Protein AF-A0A8S4NR66-F1 (afdb_monomer_lite)

Radius of gyration: 22.31 Å; chains: 1; bounding box: 48×33×59 Å

Structure (mmCIF, N/CA/C/O backbone):
data_AF-A0A8S4NR66-F1
#
_entry.id   AF-A0A8S4NR66-F1
#
loop_
_atom_site.group_PDB
_atom_site.id
_atom_site.type_symbol
_atom_site.label_atom_id
_atom_site.label_alt_id
_atom_site.label_comp_id
_atom_site.label_asym_id
_atom_site.label_entity_id
_atom_site.label_seq_id
_atom_site.pdbx_PDB_ins_code
_atom_site.Cartn_x
_atom_site.Cartn_y
_atom_site.Cartn_z
_atom_site.occupancy
_atom_site.B_iso_or_equiv
_atom_site.auth_seq_id
_atom_site.auth_comp_id
_atom_site.auth_asym_id
_atom_site.auth_atom_id
_atom_site.pdbx_PDB_model_num
ATOM 1 N N . CYS A 1 1 ? -21.891 17.686 13.494 1.00 66.31 1 CYS A N 1
ATOM 2 C CA . CYS A 1 1 ? -20.434 17.518 13.680 1.00 66.31 1 CYS A CA 1
ATOM 3 C C . CYS A 1 1 ? -19.829 16.937 12.403 1.00 66.31 1 CYS A C 1
ATOM 5 O O . CYS A 1 1 ? -20.600 16.527 11.544 1.00 66.31 1 CYS A O 1
ATOM 7 N N . ARG A 1 2 ? -18.500 16.977 12.214 1.00 71.25 2 ARG A N 1
ATOM 8 C CA . ARG A 1 2 ? -17.842 16.327 11.057 1.00 71.25 2 ARG A CA 1
ATOM 9 C C . ARG A 1 2 ? -17.843 14.800 11.231 1.00 71.25 2 ARG A C 1
ATOM 11 O O . ARG A 1 2 ? -18.084 14.329 12.339 1.00 71.25 2 ARG A O 1
ATOM 18 N N . HIS A 1 3 ? -17.561 14.051 10.159 1.00 61.59 3 HIS A N 1
ATOM 19 C CA . HIS A 1 3 ? -17.414 12.587 10.213 1.00 61.59 3 HIS A CA 1
ATOM 20 C C . HIS A 1 3 ? -16.439 12.178 11.330 1.00 61.59 3 HIS A C 1
ATOM 22 O O . HIS A 1 3 ? -15.387 12.802 11.483 1.00 61.59 3 HIS A O 1
ATOM 28 N N . GLY A 1 4 ? -16.814 11.179 12.131 1.00 63.53 4 GLY A N 1
ATOM 29 C CA . GLY A 1 4 ? -16.065 10.739 13.317 1.00 63.53 4 GLY A CA 1
ATOM 30 C C . GLY A 1 4 ? -16.348 11.510 14.617 1.00 63.53 4 GLY A C 1
ATOM 31 O O . GLY A 1 4 ? -15.737 11.204 15.638 1.00 63.53 4 GLY A O 1
ATOM 32 N N . TYR A 1 5 ? -17.275 12.477 14.610 1.00 72.00 5 TYR A N 1
ATOM 33 C CA . TYR A 1 5 ? -17.667 13.250 15.793 1.00 72.00 5 TYR A CA 1
ATOM 34 C C . TYR A 1 5 ? -19.189 13.239 16.002 1.00 72.00 5 TYR A C 1
ATOM 36 O O . TYR A 1 5 ? -19.947 13.425 15.047 1.00 72.00 5 TYR A O 1
ATOM 44 N N . LYS A 1 6 ? -19.645 13.131 17.257 1.00 78.12 6 LYS A N 1
ATOM 45 C CA . LYS A 1 6 ? -21.068 13.213 17.650 1.00 78.12 6 LYS A CA 1
ATOM 46 C C . LYS A 1 6 ? -21.303 14.424 18.549 1.00 78.12 6 LYS A C 1
ATOM 48 O O . LYS A 1 6 ? -20.402 14.894 19.240 1.00 78.12 6 LYS A O 1
ATOM 53 N N . MET A 1 7 ? -22.516 14.967 18.503 1.00 79.69 7 MET A N 1
ATOM 54 C CA . MET A 1 7 ? -22.889 16.112 19.328 1.00 79.69 7 MET A CA 1
ATOM 55 C C . MET A 1 7 ? -23.289 15.628 20.725 1.00 79.69 7 MET A C 1
ATOM 57 O O . MET A 1 7 ? -24.232 14.851 20.850 1.00 79.69 7 MET A O 1
ATOM 61 N N . ASN A 1 8 ? -22.590 16.089 21.760 1.00 78.38 8 ASN A N 1
ATOM 62 C CA . ASN A 1 8 ? -22.886 15.795 23.161 1.00 78.38 8 ASN A CA 1
ATOM 63 C C . ASN A 1 8 ? -22.771 17.090 23.976 1.00 78.38 8 ASN A C 1
ATOM 65 O O . ASN A 1 8 ? -21.767 17.794 23.886 1.00 78.38 8 ASN A O 1
ATOM 69 N N . GLY A 1 9 ? -23.832 17.466 24.693 1.00 79.38 9 GLY A N 1
ATOM 70 C CA . GLY A 1 9 ? -23.846 18.691 25.506 1.00 79.38 9 GLY A CA 1
ATOM 71 C C . GLY A 1 9 ? -23.573 19.991 24.731 1.00 79.38 9 GLY A C 1
ATOM 72 O O . GLY A 1 9 ? -23.080 20.954 25.307 1.00 79.38 9 GLY A O 1
ATOM 73 N N . GLY A 1 10 ? -23.850 20.029 23.423 1.00 84.94 10 GLY A N 1
ATOM 74 C CA . GLY A 1 10 ? -23.577 21.192 22.567 1.00 84.94 10 GLY A CA 1
ATOM 75 C C . GLY A 1 10 ? -22.162 21.249 21.976 1.00 84.94 10 GLY A C 1
ATOM 76 O O . GLY A 1 10 ? -21.873 22.159 21.201 1.00 84.94 10 GLY A O 1
ATOM 77 N N . GLN A 1 11 ? -21.299 20.276 22.275 1.00 85.56 11 GLN A N 1
ATOM 78 C CA . GLN A 1 11 ? -19.956 20.155 21.705 1.00 85.56 11 GLN A CA 1
ATOM 79 C C . GLN A 1 11 ? -19.855 18.939 20.780 1.00 85.56 11 GLN A C 1
ATOM 81 O O . GLN A 1 11 ? -20.566 17.950 20.942 1.00 85.56 11 GLN A O 1
ATOM 86 N N . CYS A 1 12 ? -18.975 19.022 19.783 1.00 80.38 12 CYS A N 1
ATOM 87 C CA . CYS A 1 12 ? -18.634 17.885 18.936 1.00 80.38 12 CYS A CA 1
ATOM 88 C C . CYS A 1 12 ? -17.489 17.110 19.578 1.00 80.38 12 CYS A C 1
ATOM 90 O O . CYS A 1 12 ? -16.361 17.595 19.585 1.00 80.38 12 CYS A O 1
ATOM 92 N N . ILE A 1 13 ? -17.785 15.921 20.092 1.00 79.75 13 ILE A N 1
ATOM 93 C CA . ILE A 1 13 ? -16.795 15.025 20.694 1.00 79.75 13 ILE A CA 1
ATOM 94 C C . ILE A 1 13 ? -16.481 13.873 19.749 1.0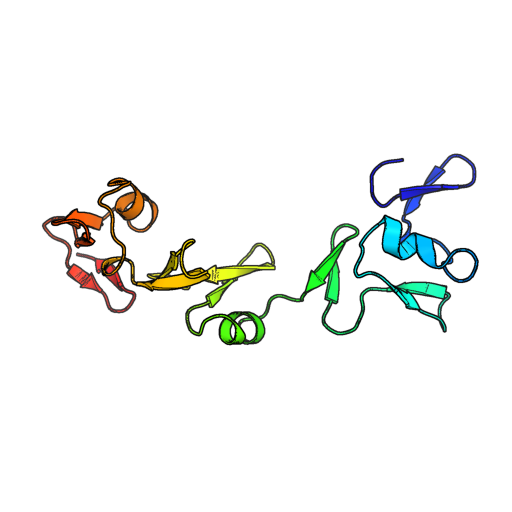0 79.75 13 ILE A C 1
ATOM 96 O O . ILE A 1 13 ? -17.326 13.488 18.936 1.00 79.75 13 ILE A O 1
ATOM 100 N N . SER A 1 14 ? -15.247 13.376 19.814 1.00 75.38 14 SER A N 1
ATOM 101 C CA . SER A 1 14 ? -14.827 12.222 19.023 1.00 75.38 14 SER A CA 1
ATOM 102 C C . SER A 1 14 ? -15.670 11.015 19.410 1.00 75.38 14 SER A C 1
ATOM 104 O O . SER A 1 14 ? -15.928 10.797 20.592 1.00 75.38 14 SER A O 1
ATOM 106 N N . VAL A 1 15 ? -16.080 10.210 18.431 1.00 75.94 15 VAL A N 1
ATOM 107 C CA . VAL A 1 15 ? -16.777 8.950 18.728 1.00 75.94 15 VAL A CA 1
ATOM 108 C C . VAL A 1 15 ? -15.847 7.932 19.413 1.00 75.94 15 VAL A C 1
ATOM 110 O O . VAL A 1 15 ? -16.334 7.046 20.100 1.00 75.94 15 VAL A O 1
ATOM 113 N N . TRP A 1 16 ? -14.524 8.114 19.341 1.00 73.94 16 TRP A N 1
ATOM 114 C CA . TRP A 1 16 ? -13.564 7.346 20.149 1.00 73.94 16 TRP A CA 1
ATOM 115 C C . TRP A 1 16 ? -13.640 7.654 21.639 1.00 73.94 16 TRP A C 1
ATOM 117 O O . TRP A 1 16 ? -13.355 6.784 22.447 1.00 73.94 16 TRP A O 1
ATOM 127 N N . ASP A 1 17 ? -14.048 8.873 21.990 1.00 79.56 17 ASP A N 1
ATOM 128 C CA . ASP A 1 17 ? -14.177 9.320 23.379 1.00 79.56 17 ASP A CA 1
ATOM 129 C C . ASP A 1 17 ? -15.589 9.049 23.931 1.00 79.56 17 ASP A C 1
ATOM 131 O O . ASP A 1 17 ? -15.945 9.498 25.024 1.00 79.56 17 ASP A O 1
ATOM 135 N N . LEU A 1 18 ? -16.431 8.363 23.151 1.00 81.25 18 LEU A N 1
ATOM 136 C CA . LEU A 1 18 ? -17.780 7.986 23.540 1.00 81.25 18 LEU A CA 1
ATOM 137 C C . LEU A 1 18 ? -17.803 6.575 24.098 1.00 81.25 18 LEU A C 1
ATOM 139 O O . LEU A 1 18 ? -17.201 5.655 23.554 1.00 81.25 18 LEU A O 1
ATOM 143 N N . ASN A 1 19 ? -18.598 6.410 25.152 1.00 82.94 19 ASN A N 1
ATOM 144 C CA . ASN A 1 19 ? -18.870 5.098 25.697 1.00 82.94 19 ASN A CA 1
ATOM 145 C C . ASN A 1 19 ? -19.784 4.319 24.734 1.00 82.94 19 ASN A C 1
ATOM 147 O O . ASN A 1 19 ? -20.956 4.663 24.559 1.00 82.94 19 ASN A O 1
ATOM 151 N N . CYS A 1 20 ? -19.244 3.277 24.111 1.00 86.81 20 CYS A N 1
ATOM 152 C CA . CYS A 1 20 ? -19.957 2.438 23.156 1.00 86.81 20 CYS A CA 1
ATOM 153 C C . CYS A 1 20 ? -20.785 1.326 23.824 1.00 86.81 20 CYS A C 1
ATOM 155 O O . CYS A 1 20 ? -21.591 0.698 23.142 1.00 86.81 20 CYS A O 1
ATOM 157 N N . LEU A 1 21 ? -20.687 1.108 25.145 1.00 86.44 21 LEU A N 1
ATOM 158 C CA . LEU A 1 21 ? -21.488 0.088 25.852 1.00 86.44 21 LEU A CA 1
ATOM 159 C C . LEU A 1 21 ? -22.987 0.396 25.808 1.00 86.44 21 LEU A C 1
ATOM 161 O O . LEU A 1 21 ? -23.814 -0.513 25.834 1.00 86.44 21 LEU A O 1
ATOM 165 N N . THR A 1 22 ? -23.351 1.677 25.742 1.00 83.88 22 THR A N 1
ATOM 166 C CA . THR A 1 22 ? -24.751 2.108 25.626 1.00 83.88 22 THR A CA 1
ATOM 167 C C . THR A 1 22 ? -25.256 2.122 24.185 1.00 83.88 22 THR A C 1
ATOM 169 O O . THR A 1 22 ? -26.464 2.110 23.965 1.00 83.88 22 THR A O 1
ATOM 172 N N . GLU A 1 23 ? -24.351 2.160 23.204 1.00 83.31 23 GLU A N 1
ATOM 173 C CA . GLU A 1 23 ? -24.679 2.260 21.778 1.00 83.31 23 GLU A CA 1
ATOM 174 C C . GLU A 1 23 ? -23.578 1.592 20.925 1.00 83.31 23 GLU A C 1
ATOM 176 O O . GLU A 1 23 ? -22.759 2.282 20.322 1.00 83.31 23 GLU A O 1
ATOM 181 N N . PRO A 1 24 ? -23.529 0.247 20.842 1.00 77.88 24 PRO A N 1
ATOM 182 C CA . PRO A 1 24 ? -22.401 -0.461 20.217 1.00 77.88 24 PRO A CA 1
ATOM 183 C C . PRO A 1 24 ? -22.227 -0.168 18.722 1.00 77.88 24 PRO A C 1
ATOM 185 O O . PRO A 1 24 ? -21.126 -0.256 18.180 1.00 77.88 24 PRO A O 1
ATOM 188 N N . SER A 1 25 ? -23.313 0.207 18.041 1.00 81.81 25 SER A N 1
ATOM 189 C CA . SER A 1 25 ? -23.304 0.589 16.627 1.00 81.81 25 SER A CA 1
ATOM 190 C C . SER A 1 25 ? -22.525 1.875 16.354 1.00 81.81 25 SER A C 1
ATOM 192 O O . SER A 1 25 ? -22.126 2.097 15.214 1.00 81.81 25 SER A O 1
ATOM 194 N N . ILE A 1 26 ? -22.260 2.698 17.375 1.00 83.81 26 ILE A N 1
ATOM 195 C CA . ILE A 1 26 ? -21.609 3.998 17.207 1.00 83.81 26 ILE A CA 1
ATOM 196 C C . ILE A 1 26 ? -20.191 3.875 16.631 1.00 83.81 26 ILE A C 1
ATOM 198 O O . ILE A 1 26 ? -19.789 4.694 15.809 1.00 83.81 26 ILE A O 1
ATOM 202 N N . CYS A 1 27 ? -19.460 2.811 16.979 1.00 84.75 27 CYS A N 1
ATOM 203 C CA . CYS A 1 27 ? -18.128 2.558 16.428 1.00 84.75 27 CYS A CA 1
ATOM 204 C C . CYS A 1 27 ? -18.206 2.265 14.922 1.00 84.75 27 CYS A C 1
ATOM 206 O O . CYS A 1 27 ? -17.410 2.785 14.140 1.00 84.75 27 CYS A O 1
ATOM 208 N N . LYS A 1 28 ? -19.233 1.511 14.504 1.00 82.69 28 LYS A N 1
ATOM 209 C CA . LYS A 1 28 ? -19.472 1.130 13.105 1.00 82.69 28 LYS A CA 1
ATOM 210 C C . LYS A 1 28 ? -19.956 2.291 12.230 1.00 82.69 28 LYS A C 1
ATOM 212 O O . LYS A 1 28 ? -19.748 2.251 11.021 1.00 82.69 28 LYS A O 1
ATOM 217 N N . GLU A 1 29 ? -20.575 3.321 12.813 1.00 78.62 29 GLU A N 1
ATOM 218 C CA . GLU A 1 29 ? -20.937 4.555 12.094 1.00 78.62 29 GLU A CA 1
ATOM 219 C C . GLU A 1 29 ? -19.709 5.367 11.669 1.00 78.62 29 GLU A C 1
ATOM 221 O O . GLU A 1 29 ? -19.741 6.071 10.657 1.00 78.62 29 GLU A O 1
ATOM 226 N N . MET A 1 30 ? -18.623 5.278 12.437 1.00 75.25 30 MET A N 1
ATOM 227 C CA . MET A 1 30 ? -17.369 5.936 12.099 1.00 75.25 30 MET A CA 1
ATOM 228 C C . MET A 1 30 ? -16.574 5.121 11.081 1.00 75.25 30 MET A C 1
ATOM 230 O O . MET A 1 30 ? -16.215 5.646 10.024 1.00 75.25 30 MET A O 1
ATOM 234 N N . ASP A 1 31 ? -16.292 3.866 11.429 1.00 76.62 31 ASP A N 1
ATOM 235 C CA . ASP A 1 31 ? -15.548 2.921 10.611 1.00 76.62 31 ASP A CA 1
ATOM 236 C C . ASP A 1 31 ? -16.184 1.539 10.758 1.00 76.62 31 ASP A C 1
ATOM 238 O O . ASP A 1 31 ? -16.316 1.006 11.858 1.00 76.62 31 ASP A O 1
ATOM 242 N N . VAL A 1 32 ? -16.543 0.925 9.632 1.00 81.31 32 VAL A N 1
ATOM 243 C CA . VAL A 1 32 ? -17.185 -0.398 9.588 1.00 81.31 32 VAL A CA 1
ATOM 244 C C . VAL A 1 32 ? -16.347 -1.504 10.247 1.00 81.31 32 VAL A C 1
ATOM 246 O O . VAL A 1 32 ? -16.869 -2.569 10.583 1.00 81.31 32 VAL A O 1
ATOM 249 N N . ARG A 1 33 ? -15.051 -1.266 10.454 1.00 83.69 33 ARG A N 1
ATOM 250 C CA . ARG A 1 33 ? -14.101 -2.179 11.091 1.00 83.69 33 ARG A CA 1
ATOM 251 C C . ARG A 1 33 ? -13.947 -1.921 12.582 1.00 83.69 33 ARG A C 1
ATOM 253 O O . ARG A 1 33 ? -13.625 -2.867 13.278 1.00 83.69 33 ARG A O 1
ATOM 260 N N . ALA A 1 34 ? -14.223 -0.717 13.085 1.00 86.69 34 ALA A N 1
ATOM 261 C CA . ALA A 1 34 ? -14.110 -0.420 14.513 1.00 86.69 34 ALA A CA 1
ATOM 262 C C . ALA A 1 34 ? -15.092 -1.264 15.341 1.00 86.69 34 ALA A C 1
ATOM 264 O O . ALA A 1 34 ? -16.194 -1.586 14.887 1.00 86.69 34 ALA A O 1
ATOM 265 N N . GLU A 1 35 ? -14.700 -1.632 16.553 1.00 90.19 35 GLU A N 1
ATOM 266 C CA . GLU A 1 35 ? -15.469 -2.483 17.463 1.00 90.19 35 GLU A CA 1
ATOM 267 C C . GLU A 1 35 ? -15.572 -1.829 18.836 1.00 90.19 35 GLU A C 1
ATOM 269 O O . GLU A 1 35 ? -14.782 -0.953 19.173 1.00 90.19 35 GLU A O 1
ATOM 274 N N . CYS A 1 36 ? -16.582 -2.211 19.612 1.00 90.38 36 CYS A N 1
ATOM 275 C CA . CYS A 1 36 ? -16.707 -1.745 20.985 1.00 90.38 36 CYS A CA 1
ATOM 276 C C . CYS A 1 36 ? -15.935 -2.695 21.899 1.00 90.38 36 CYS A C 1
ATOM 278 O O . CYS A 1 36 ? -16.275 -3.876 21.974 1.00 90.38 36 CYS A O 1
ATOM 280 N N . ASP A 1 37 ? -14.921 -2.185 22.589 1.00 87.56 37 ASP A N 1
ATOM 281 C CA . ASP A 1 37 ? -14.202 -2.939 23.607 1.00 87.56 37 ASP A CA 1
ATOM 282 C C . ASP A 1 37 ? -15.101 -3.101 24.839 1.00 87.56 37 ASP A C 1
ATOM 284 O O . ASP A 1 37 ? -15.551 -2.122 25.440 1.00 87.56 37 ASP A O 1
ATOM 288 N N . ALA A 1 38 ? -15.418 -4.348 25.186 1.00 85.44 38 ALA A N 1
ATOM 289 C CA . ALA A 1 38 ? -16.385 -4.655 26.237 1.00 85.44 38 ALA A CA 1
ATOM 290 C C . ALA A 1 38 ? -15.867 -4.345 27.653 1.00 85.44 38 ALA A C 1
ATOM 292 O O . ALA A 1 38 ? -16.678 -4.161 28.563 1.00 85.44 38 ALA A O 1
ATOM 293 N N . ASP A 1 39 ? -14.547 -4.269 27.835 1.00 85.69 39 ASP A N 1
ATOM 294 C CA . ASP A 1 39 ? -13.909 -4.075 29.137 1.00 85.69 39 ASP A CA 1
ATOM 295 C C . ASP A 1 39 ? -13.749 -2.585 29.472 1.00 85.69 39 ASP A C 1
ATOM 297 O O . ASP A 1 39 ? -13.949 -2.157 30.611 1.00 85.69 39 ASP A O 1
ATOM 301 N N . THR A 1 40 ? -13.414 -1.775 28.469 1.00 86.38 40 THR A N 1
ATOM 302 C CA . THR A 1 40 ? -13.188 -0.327 28.592 1.00 86.38 40 THR A CA 1
ATOM 303 C C . THR A 1 40 ? -14.406 0.497 28.189 1.00 86.38 40 THR A C 1
ATOM 305 O O . THR A 1 40 ? -14.551 1.643 28.618 1.00 86.38 40 THR A O 1
ATOM 308 N N . GLY A 1 41 ? -15.292 -0.074 27.372 1.00 84.88 41 GLY A N 1
ATOM 309 C CA . GLY A 1 41 ? -16.432 0.618 26.791 1.00 84.88 41 GLY A CA 1
ATOM 310 C C . GLY A 1 41 ? -16.066 1.662 25.746 1.00 84.88 41 GLY A C 1
ATOM 311 O O . GLY A 1 41 ? -16.876 2.546 25.478 1.00 84.88 41 GLY A O 1
ATOM 312 N N . MET A 1 42 ? -14.865 1.586 25.177 1.00 85.56 42 MET A N 1
ATOM 313 C CA . MET A 1 42 ? -14.363 2.513 24.164 1.00 85.56 42 MET A CA 1
ATOM 314 C C . MET A 1 42 ? -14.402 1.856 22.786 1.00 85.56 42 MET A C 1
ATOM 316 O O . MET A 1 42 ? -14.247 0.640 22.660 1.00 85.56 42 MET A O 1
ATOM 320 N N . CYS A 1 43 ? -14.582 2.652 21.731 1.00 86.19 43 CYS A N 1
ATOM 321 C CA . CYS A 1 43 ? -14.343 2.135 20.388 1.00 86.19 43 CYS A CA 1
ATOM 322 C C . CYS A 1 43 ? -12.854 1.797 20.243 1.00 86.19 43 CYS A C 1
ATOM 324 O O . CYS A 1 43 ? -11.996 2.585 20.633 1.00 86.19 43 CYS A O 1
ATOM 326 N N . VAL A 1 44 ? -12.552 0.635 19.678 1.00 86.50 44 VAL A N 1
ATOM 327 C CA . VAL A 1 44 ? -11.200 0.148 19.388 1.00 86.50 44 VAL A CA 1
ATOM 328 C C . VAL A 1 44 ? -11.127 -0.324 17.943 1.00 86.50 44 VAL A C 1
ATOM 330 O O . VAL A 1 44 ? -12.137 -0.648 17.311 1.00 86.50 44 VAL A O 1
ATOM 333 N N . CYS A 1 45 ? -9.919 -0.349 17.399 1.00 84.88 45 CYS A N 1
ATOM 334 C CA . CYS A 1 45 ? -9.666 -1.085 16.174 1.00 84.88 45 CYS A CA 1
ATOM 335 C C . CYS A 1 45 ? -9.385 -2.554 16.526 1.00 84.88 45 CYS A C 1
ATOM 337 O O . CYS A 1 45 ? -8.659 -2.792 17.491 1.00 84.88 45 CYS A O 1
ATOM 339 N N . PRO A 1 46 ? -9.956 -3.527 15.791 1.00 80.56 46 PRO A N 1
ATOM 340 C CA . PRO A 1 46 ? -9.697 -4.942 16.036 1.00 80.56 46 PRO A CA 1
ATOM 341 C C . PRO A 1 46 ? -8.228 -5.284 15.772 1.00 80.56 46 PRO A C 1
ATOM 343 O O . PRO A 1 46 ? -7.535 -4.560 15.051 1.00 80.56 46 PRO A O 1
ATOM 346 N N . ASP A 1 47 ? -7.769 -6.410 16.320 1.00 63.81 47 ASP A N 1
ATOM 347 C CA . ASP A 1 47 ? -6.402 -6.897 16.128 1.00 63.81 47 ASP A CA 1
ATOM 348 C C . ASP A 1 47 ? -6.024 -6.865 14.640 1.00 63.81 47 ASP A C 1
ATOM 350 O O . ASP A 1 47 ? -6.808 -7.294 13.791 1.00 63.81 47 ASP A O 1
ATOM 354 N N . THR A 1 48 ? -4.827 -6.347 14.333 1.00 65.50 48 THR A N 1
ATOM 355 C CA . THR A 1 48 ? -4.288 -5.968 12.998 1.00 65.50 48 THR A CA 1
ATOM 356 C C . THR A 1 48 ? -4.613 -4.560 12.488 1.00 65.50 48 THR A C 1
ATOM 358 O O . THR A 1 48 ? -4.009 -4.133 11.501 1.00 65.50 48 THR A O 1
ATOM 361 N N . TYR A 1 49 ? -5.477 -3.802 13.167 1.00 73.81 49 TYR A N 1
ATOM 362 C CA . TYR A 1 49 ? -5.803 -2.421 12.813 1.00 73.81 49 TYR A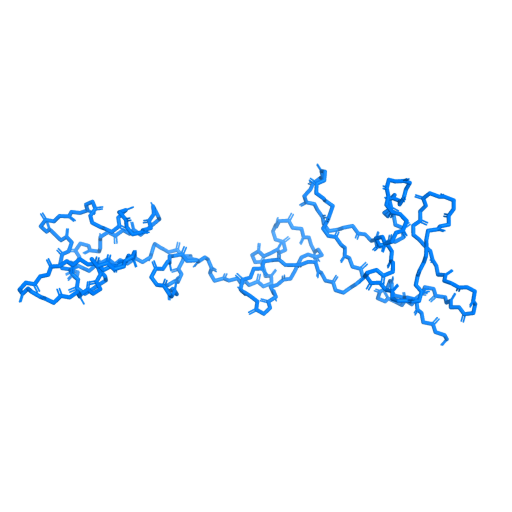 CA 1
ATOM 363 C C . TYR A 1 49 ? -5.325 -1.423 13.876 1.00 73.81 49 TYR A C 1
ATOM 365 O O . TYR A 1 49 ? -5.467 -1.632 15.075 1.00 73.81 49 TYR A O 1
ATOM 373 N N . ILE A 1 50 ? -4.813 -0.287 13.419 1.00 73.81 50 ILE A N 1
ATOM 374 C CA . ILE A 1 50 ? -4.436 0.879 14.215 1.00 73.81 50 ILE A CA 1
ATOM 375 C C . ILE A 1 50 ? -5.369 2.051 13.912 1.00 73.81 50 ILE A C 1
ATOM 377 O O . ILE A 1 50 ? -5.787 2.282 12.773 1.00 73.81 50 ILE A O 1
ATOM 381 N N . GLN A 1 51 ? -5.680 2.821 14.952 1.00 71.81 51 GLN A N 1
ATOM 382 C CA . GLN A 1 51 ? -6.486 4.029 14.845 1.00 71.81 51 GLN A CA 1
ATOM 383 C C . GLN A 1 51 ? -5.643 5.174 14.263 1.00 71.81 51 GLN A C 1
ATOM 385 O O . GLN A 1 51 ? -4.673 5.624 14.874 1.00 71.81 51 GLN A O 1
ATOM 390 N N . LYS A 1 52 ? -6.044 5.710 13.105 1.00 70.00 52 LYS A N 1
ATOM 391 C CA . LYS A 1 52 ? -5.441 6.919 12.518 1.00 70.00 52 LYS A CA 1
ATOM 392 C C . LYS A 1 52 ? -6.528 7.803 11.921 1.00 70.00 52 LYS A C 1
ATOM 394 O O . LYS A 1 52 ? -7.344 7.334 11.136 1.00 70.00 52 LYS A O 1
ATOM 399 N N . ASN A 1 53 ? -6.547 9.090 12.281 1.00 70.31 53 ASN A N 1
ATOM 400 C CA . ASN A 1 53 ? -7.521 10.072 11.778 1.00 70.31 53 ASN A CA 1
ATOM 401 C C . ASN A 1 53 ? -8.983 9.573 11.811 1.00 70.31 53 ASN A C 1
ATOM 403 O O . ASN A 1 53 ? -9.709 9.689 10.827 1.00 70.31 53 ASN A O 1
ATOM 407 N N . ASN A 1 54 ? -9.415 9.006 12.940 1.00 70.44 54 ASN A N 1
ATOM 408 C CA . ASN A 1 54 ? -10.758 8.443 13.120 1.00 70.44 54 ASN A CA 1
ATOM 409 C C . ASN A 1 54 ? -11.126 7.292 12.164 1.00 70.44 54 ASN A C 1
ATOM 411 O O . ASN A 1 54 ? -12.289 7.137 11.812 1.00 70.44 54 ASN A O 1
ATOM 415 N N . THR A 1 55 ? -10.144 6.508 11.725 1.00 74.00 55 THR A N 1
ATOM 416 C CA . THR A 1 55 ? -10.326 5.347 10.843 1.00 74.00 55 THR A CA 1
ATOM 417 C C . THR A 1 55 ? -9.471 4.195 11.369 1.00 74.00 55 THR A C 1
ATOM 419 O O . THR A 1 55 ? -8.373 4.429 11.884 1.00 74.00 55 THR A O 1
ATOM 422 N N . CYS A 1 56 ? -9.952 2.964 11.231 1.00 78.75 56 CYS A N 1
ATOM 423 C CA . CYS A 1 56 ? -9.170 1.761 11.474 1.00 78.75 56 CYS A CA 1
ATOM 424 C C . CYS A 1 56 ? -8.455 1.362 10.189 1.00 78.75 56 CYS A C 1
ATOM 426 O O . CYS A 1 56 ? -9.067 0.914 9.210 1.00 78.75 56 CYS A O 1
ATOM 428 N N . ILE A 1 57 ? -7.136 1.528 10.200 1.00 74.38 57 ILE A N 1
ATOM 429 C CA . ILE A 1 57 ? -6.258 1.148 9.094 1.00 74.38 57 ILE A CA 1
ATOM 430 C C . ILE A 1 57 ? -5.385 -0.016 9.538 1.00 74.38 57 ILE A C 1
ATOM 432 O O . ILE A 1 57 ? -4.988 -0.070 10.693 1.00 74.38 57 ILE A O 1
ATOM 436 N N . THR A 1 58 ? -5.074 -0.953 8.654 1.00 69.75 58 THR A N 1
ATOM 437 C CA . THR A 1 58 ? -4.055 -1.958 8.966 1.00 69.75 58 THR A CA 1
ATOM 438 C C . THR A 1 58 ? -2.703 -1.272 9.108 1.00 69.75 58 THR A C 1
ATOM 440 O O . THR A 1 58 ? -2.381 -0.370 8.325 1.00 69.75 58 THR A O 1
ATOM 443 N N . GLU A 1 59 ? -1.910 -1.668 10.103 1.00 67.94 59 GLU A N 1
ATOM 444 C CA . GLU A 1 59 ? -0.512 -1.250 10.154 1.00 67.94 59 GLU A CA 1
ATOM 445 C C . GLU A 1 59 ? 0.162 -1.827 8.915 1.00 67.94 59 GLU A C 1
ATOM 447 O O . GLU A 1 59 ? 0.218 -3.040 8.709 1.00 67.94 59 GLU A O 1
ATOM 452 N N . CYS A 1 60 ? 0.535 -0.940 8.004 1.00 73.81 60 CYS A N 1
ATOM 453 C CA . CYS A 1 60 ? 1.123 -1.356 6.758 1.00 73.81 60 CYS A CA 1
ATOM 454 C C . CYS A 1 60 ? 2.566 -1.743 7.082 1.00 73.81 60 CYS A C 1
ATOM 456 O O . CYS A 1 60 ? 3.352 -0.949 7.595 1.00 73.81 60 CYS A O 1
ATOM 458 N N . THR A 1 61 ? 2.895 -3.002 6.834 1.00 81.06 61 THR A N 1
ATOM 459 C CA . THR A 1 61 ? 4.232 -3.559 7.033 1.00 81.06 61 THR A CA 1
ATOM 460 C C . THR A 1 61 ? 4.703 -4.157 5.721 1.00 81.06 61 THR A C 1
ATOM 462 O O . THR A 1 61 ? 3.904 -4.566 4.880 1.00 81.06 61 THR A O 1
ATOM 465 N N . ASN A 1 62 ? 6.016 -4.248 5.526 1.00 81.56 62 ASN A N 1
ATOM 466 C CA . ASN A 1 62 ? 6.535 -4.917 4.334 1.00 81.56 62 ASN A CA 1
ATOM 467 C C . ASN A 1 62 ? 6.054 -6.371 4.251 1.00 81.56 62 ASN A C 1
ATOM 469 O O . ASN A 1 62 ? 5.749 -6.842 3.165 1.00 81.56 62 ASN A O 1
ATOM 473 N N . GLU A 1 63 ? 5.927 -7.053 5.389 1.00 77.88 63 GLU A N 1
ATOM 474 C CA . GLU A 1 63 ? 5.440 -8.432 5.466 1.00 77.88 63 GLU A CA 1
ATOM 475 C C . GLU A 1 63 ? 3.973 -8.542 5.034 1.00 77.88 63 GLU A C 1
ATOM 477 O O . GLU A 1 63 ? 3.643 -9.391 4.211 1.00 77.88 63 GLU A O 1
ATOM 482 N N . SER A 1 64 ? 3.100 -7.651 5.517 1.00 76.06 64 SER A N 1
ATOM 483 C CA . SER A 1 64 ? 1.683 -7.646 5.121 1.00 76.06 64 SER A CA 1
ATOM 484 C C . SER A 1 64 ? 1.492 -7.321 3.638 1.00 76.06 64 SER A C 1
ATOM 486 O O . SER A 1 64 ? 0.652 -7.936 2.984 1.00 76.06 64 SER A O 1
ATOM 488 N N . CYS A 1 65 ? 2.315 -6.434 3.076 1.00 78.81 65 CYS A N 1
ATOM 489 C CA . CYS A 1 65 ? 2.306 -6.150 1.642 1.00 78.81 65 CYS A CA 1
ATOM 490 C C . CYS A 1 65 ? 2.856 -7.315 0.804 1.00 78.81 65 CYS A C 1
ATOM 492 O O . CYS A 1 65 ? 2.314 -7.613 -0.257 1.00 78.81 65 CYS A O 1
ATOM 494 N N . GLN A 1 66 ? 3.873 -8.024 1.301 1.00 79.88 66 GLN A N 1
ATOM 495 C CA . GLN A 1 66 ? 4.493 -9.157 0.604 1.00 79.88 66 GLN A CA 1
ATOM 496 C C . GLN A 1 66 ? 3.614 -10.404 0.524 1.00 79.88 66 GLN A C 1
ATOM 498 O O . GLN A 1 66 ? 3.815 -11.232 -0.363 1.00 79.88 66 GLN A O 1
ATOM 503 N N . VAL A 1 67 ? 2.626 -10.531 1.413 1.00 71.44 67 VAL A N 1
ATOM 504 C CA . VAL A 1 67 ? 1.581 -11.562 1.308 1.00 71.44 67 VAL A CA 1
ATOM 505 C C . VAL A 1 67 ? 0.703 -11.343 0.071 1.00 71.44 67 VAL A C 1
ATOM 507 O O . VAL A 1 67 ? 0.239 -12.318 -0.517 1.00 71.44 67 VAL A O 1
ATOM 510 N N . LEU A 1 68 ? 0.474 -10.086 -0.326 1.00 72.19 68 LEU A N 1
ATOM 511 C CA . LEU A 1 68 ? -0.309 -9.743 -1.517 1.00 72.19 68 LEU A CA 1
ATOM 512 C C . LEU A 1 68 ? 0.529 -9.905 -2.787 1.00 72.19 68 LEU A C 1
ATOM 514 O O . LEU A 1 68 ? 0.092 -10.536 -3.745 1.00 72.19 68 LEU A O 1
ATOM 518 N N . ASP A 1 69 ? 1.743 -9.357 -2.769 1.00 81.69 69 ASP A N 1
ATOM 519 C CA . ASP A 1 69 ? 2.716 -9.469 -3.850 1.00 81.69 69 ASP A CA 1
ATOM 520 C C . ASP A 1 69 ? 4.128 -9.294 -3.285 1.00 81.69 69 ASP A C 1
ATOM 522 O O . ASP A 1 69 ? 4.403 -8.322 -2.585 1.00 81.69 69 ASP A O 1
ATOM 526 N N . ILE A 1 70 ? 5.050 -10.197 -3.623 1.00 83.75 70 ILE A N 1
ATOM 527 C CA . ILE A 1 70 ? 6.430 -10.194 -3.107 1.00 83.75 70 ILE A CA 1
ATOM 528 C C . ILE A 1 70 ? 7.207 -8.893 -3.406 1.00 83.75 70 ILE A C 1
ATOM 530 O O . ILE A 1 70 ? 8.143 -8.534 -2.683 1.00 83.75 70 ILE A O 1
ATOM 534 N N . ASN A 1 71 ? 6.807 -8.165 -4.447 1.00 86.44 71 ASN A N 1
ATOM 535 C CA . ASN A 1 71 ? 7.360 -6.886 -4.873 1.00 86.44 71 ASN A CA 1
ATOM 536 C C . ASN A 1 71 ? 6.563 -5.686 -4.343 1.00 86.44 71 ASN A C 1
ATOM 538 O O . ASN A 1 71 ? 6.866 -4.557 -4.719 1.00 86.44 71 ASN A O 1
ATOM 542 N N . SER A 1 72 ? 5.584 -5.890 -3.462 1.00 87.25 72 SER A N 1
ATOM 543 C CA . SER A 1 72 ? 4.956 -4.809 -2.702 1.00 87.25 72 SER A CA 1
ATOM 544 C C . SER A 1 72 ? 5.728 -4.506 -1.415 1.00 87.25 72 SER A C 1
ATOM 546 O O . SER A 1 72 ? 6.298 -5.382 -0.759 1.00 87.25 72 SER A O 1
ATOM 548 N N . VAL A 1 73 ? 5.740 -3.235 -1.040 1.00 89.44 73 VAL A N 1
ATOM 549 C CA . VAL A 1 73 ? 6.326 -2.684 0.185 1.00 89.44 73 VAL A CA 1
ATOM 550 C C . VAL A 1 73 ? 5.369 -1.688 0.803 1.00 89.44 73 VAL A C 1
ATOM 552 O O . VAL A 1 73 ? 4.489 -1.148 0.134 1.00 89.44 73 VAL A O 1
ATOM 555 N N . CYS A 1 74 ? 5.542 -1.434 2.092 1.00 84.12 74 CYS A N 1
ATOM 556 C CA . CYS A 1 74 ? 4.788 -0.383 2.735 1.00 84.12 74 CYS A CA 1
ATOM 557 C C . CYS A 1 74 ? 5.372 0.994 2.399 1.00 84.12 74 CYS A C 1
ATOM 559 O O . CYS A 1 74 ? 6.525 1.266 2.734 1.00 84.12 74 CYS A O 1
ATOM 561 N N . GLY A 1 75 ? 4.579 1.850 1.751 1.00 77.31 75 GLY A N 1
ATOM 562 C CA . GLY A 1 75 ? 4.958 3.225 1.424 1.00 77.31 75 GLY A CA 1
ATOM 563 C C . GLY A 1 75 ? 4.560 4.248 2.495 1.00 77.31 75 GLY A C 1
ATOM 564 O O . GLY A 1 75 ? 3.800 3.957 3.423 1.00 77.31 75 GLY A O 1
ATOM 565 N N . ASP A 1 76 ? 5.008 5.493 2.315 1.00 65.88 76 ASP A N 1
ATOM 566 C CA . ASP A 1 76 ? 4.849 6.604 3.274 1.00 65.88 76 ASP A CA 1
ATOM 567 C C . ASP A 1 76 ? 3.388 6.931 3.647 1.00 65.88 76 ASP A C 1
ATOM 569 O O . ASP A 1 76 ? 3.103 7.483 4.713 1.00 65.88 76 ASP A O 1
ATOM 573 N N . ALA A 1 77 ? 2.432 6.563 2.789 1.00 66.88 77 ALA A N 1
ATOM 574 C CA . ALA A 1 77 ? 1.001 6.734 3.034 1.00 66.88 77 ALA A CA 1
ATOM 575 C C . ALA A 1 77 ? 0.393 5.657 3.956 1.00 66.88 77 ALA A C 1
ATOM 577 O O . ALA A 1 77 ? -0.815 5.682 4.198 1.00 66.88 77 ALA A O 1
ATOM 578 N N . ASN A 1 78 ? 1.202 4.728 4.484 1.00 68.56 78 ASN A N 1
ATOM 579 C CA . ASN A 1 78 ? 0.739 3.531 5.193 1.00 68.56 78 ASN A CA 1
ATOM 580 C C . ASN A 1 78 ? -0.193 2.681 4.306 1.00 68.56 78 ASN A C 1
ATOM 582 O O . ASN A 1 78 ? -1.247 2.211 4.736 1.00 68.56 78 ASN A O 1
ATOM 586 N N . MET A 1 79 ? 0.200 2.537 3.039 1.00 72.88 79 MET A N 1
ATOM 587 C CA . MET A 1 79 ? -0.460 1.731 2.013 1.00 72.88 79 MET A CA 1
ATOM 588 C C . MET A 1 79 ? 0.593 0.899 1.280 1.00 72.88 79 MET A C 1
ATOM 590 O O . MET A 1 79 ? 1.729 1.350 1.121 1.00 72.88 79 MET A O 1
ATOM 594 N N . CYS A 1 80 ? 0.212 -0.292 0.818 1.00 77.38 80 CYS A N 1
ATOM 595 C CA . CYS A 1 80 ? 1.092 -1.107 -0.009 1.00 77.38 80 CYS A CA 1
ATOM 596 C C . CYS A 1 80 ? 1.290 -0.446 -1.374 1.00 77.38 80 CYS A C 1
ATOM 598 O O . CYS A 1 80 ? 0.326 -0.132 -2.074 1.00 77.38 80 CYS A O 1
ATOM 600 N N . SER A 1 81 ? 2.547 -0.239 -1.732 1.00 84.44 81 SER A N 1
ATOM 601 C CA . SER A 1 81 ? 3.000 0.259 -3.024 1.00 84.44 81 SER A CA 1
ATOM 602 C C . SER A 1 81 ? 4.015 -0.714 -3.603 1.00 84.44 81 SER A C 1
ATOM 604 O O . SER A 1 81 ? 4.655 -1.466 -2.874 1.00 84.44 81 SER A O 1
ATOM 606 N N . CYS A 1 82 ? 4.192 -0.702 -4.916 1.00 85.81 82 CYS A N 1
ATOM 607 C CA . CYS A 1 82 ? 5.240 -1.505 -5.526 1.00 85.81 82 CYS A CA 1
ATOM 608 C C . CYS A 1 82 ? 6.626 -0.971 -5.149 1.00 85.81 82 CYS A C 1
ATOM 610 O O . CYS A 1 82 ? 6.803 0.234 -4.966 1.00 85.81 82 CYS A O 1
ATOM 612 N N . ARG A 1 83 ? 7.593 -1.880 -5.002 1.00 85.81 83 ARG A N 1
ATOM 613 C CA . ARG A 1 83 ? 9.016 -1.547 -4.868 1.00 85.81 83 ARG A CA 1
ATOM 614 C C . ARG A 1 83 ? 9.471 -0.726 -6.067 1.00 85.81 83 ARG A C 1
ATOM 616 O O . ARG A 1 83 ? 8.913 -0.856 -7.156 1.00 85.81 83 ARG A O 1
ATOM 623 N N . ASP A 1 84 ? 10.536 0.041 -5.878 1.00 77.25 84 ASP A N 1
ATOM 624 C CA . ASP A 1 84 ? 11.194 0.748 -6.973 1.00 77.25 84 ASP A CA 1
ATOM 625 C C . ASP A 1 84 ? 11.491 -0.216 -8.137 1.00 77.25 84 ASP A C 1
ATOM 627 O O . ASP A 1 84 ? 11.927 -1.352 -7.932 1.00 77.25 84 ASP A O 1
ATOM 631 N N . GLY A 1 85 ? 11.175 0.219 -9.360 1.00 72.00 85 GLY A N 1
ATOM 632 C CA . GLY A 1 85 ? 11.277 -0.605 -10.571 1.00 72.00 85 GLY A CA 1
ATOM 633 C C . GLY A 1 85 ? 10.057 -1.481 -10.888 1.00 72.00 85 GLY A C 1
ATOM 634 O O . GLY A 1 85 ? 9.980 -2.042 -11.988 1.00 72.00 85 GLY A O 1
ATOM 635 N N . PHE A 1 86 ? 9.085 -1.568 -9.974 1.00 80.38 86 PHE A N 1
ATOM 636 C CA . PHE A 1 86 ? 7.819 -2.274 -10.162 1.00 80.38 86 PHE A CA 1
ATOM 637 C C . PHE A 1 86 ? 6.634 -1.307 -10.168 1.00 80.38 86 PHE A C 1
ATOM 639 O O . PHE A 1 86 ? 6.649 -0.259 -9.525 1.00 80.38 86 PHE A O 1
ATOM 646 N N . ILE A 1 87 ? 5.573 -1.673 -10.882 1.00 76.56 87 ILE A N 1
ATOM 647 C CA . ILE A 1 87 ? 4.365 -0.860 -11.020 1.00 76.56 87 ILE A CA 1
ATOM 648 C C . ILE A 1 87 ? 3.145 -1.723 -10.754 1.00 76.56 87 ILE A C 1
ATOM 650 O O . ILE A 1 87 ? 3.111 -2.897 -11.115 1.00 76.56 87 ILE A O 1
ATOM 654 N N . HIS A 1 88 ? 2.123 -1.116 -10.162 1.00 78.31 88 HIS A N 1
ATOM 655 C CA . HIS A 1 88 ? 0.849 -1.774 -9.952 1.00 78.31 88 HIS A CA 1
ATOM 656 C C . HIS A 1 88 ? 0.130 -1.965 -11.292 1.00 78.31 88 HIS A C 1
ATOM 658 O O . HIS A 1 88 ? -0.286 -0.992 -11.929 1.00 78.31 88 HIS A O 1
ATOM 664 N N . ASP A 1 89 ? -0.021 -3.213 -11.724 1.00 72.81 89 ASP A N 1
ATOM 665 C CA . ASP A 1 89 ? -0.895 -3.555 -12.837 1.00 72.81 89 ASP A CA 1
ATOM 666 C C . ASP A 1 89 ? -2.340 -3.628 -12.336 1.00 72.81 89 ASP A C 1
ATOM 668 O O . ASP A 1 89 ? -2.726 -4.565 -11.646 1.00 72.81 89 ASP A O 1
ATOM 672 N N . ASN A 1 90 ? -3.169 -2.659 -12.722 1.00 65.19 90 ASN A N 1
ATOM 673 C CA . ASN A 1 90 ? -4.578 -2.621 -12.327 1.00 65.19 90 ASN A CA 1
ATOM 674 C C . ASN A 1 90 ? -5.402 -3.806 -12.867 1.00 65.19 90 ASN A C 1
ATOM 676 O O . ASN A 1 90 ? -6.476 -4.079 -12.332 1.00 65.19 90 ASN A O 1
ATOM 680 N N . ALA A 1 91 ? -4.954 -4.488 -13.931 1.00 67.25 91 ALA A N 1
ATOM 681 C CA . ALA A 1 91 ? -5.684 -5.629 -14.485 1.00 67.25 91 ALA A CA 1
ATOM 682 C C . ALA A 1 91 ? -5.535 -6.880 -13.610 1.00 67.25 91 ALA A C 1
ATOM 684 O O . ALA A 1 91 ? -6.494 -7.631 -13.430 1.00 67.25 91 ALA A O 1
ATOM 685 N N . THR A 1 92 ? -4.339 -7.096 -13.067 1.00 70.44 92 THR A N 1
ATOM 686 C CA . THR A 1 92 ? -3.999 -8.284 -12.270 1.00 70.44 92 THR A CA 1
ATOM 687 C C . THR A 1 92 ? -3.884 -7.993 -10.770 1.00 70.44 92 THR A C 1
ATOM 689 O O . THR A 1 92 ? -3.936 -8.928 -9.977 1.00 70.44 92 THR A O 1
ATOM 692 N N . ASN A 1 93 ? -3.825 -6.716 -10.375 1.00 69.69 93 ASN A N 1
ATOM 693 C CA . ASN A 1 93 ? -3.535 -6.215 -9.025 1.00 69.69 93 ASN A CA 1
ATOM 694 C C . ASN A 1 93 ? -2.204 -6.727 -8.448 1.00 69.69 93 ASN A C 1
ATOM 696 O O . ASN A 1 93 ? -2.105 -6.991 -7.251 1.00 69.69 93 ASN A O 1
ATOM 700 N N . ILE A 1 94 ? -1.187 -6.887 -9.300 1.00 79.62 94 ILE A N 1
ATOM 701 C CA . ILE A 1 94 ? 0.160 -7.326 -8.905 1.00 79.62 94 ILE A CA 1
ATOM 702 C C . ILE A 1 94 ? 1.201 -6.266 -9.276 1.00 79.62 94 ILE A C 1
ATOM 704 O O . ILE A 1 94 ? 0.953 -5.390 -10.110 1.00 79.62 94 ILE A O 1
ATOM 708 N N . CYS A 1 95 ? 2.383 -6.352 -8.673 1.00 84.81 95 CYS A N 1
ATOM 709 C CA . CYS A 1 95 ? 3.507 -5.479 -8.983 1.00 84.81 95 CYS A CA 1
ATOM 710 C C . CYS A 1 95 ? 4.344 -6.086 -10.114 1.00 84.81 95 CYS A C 1
ATOM 712 O O . CYS A 1 95 ? 5.080 -7.054 -9.917 1.00 84.81 95 CYS A O 1
ATOM 714 N N . VAL A 1 96 ? 4.239 -5.504 -11.309 1.00 81.06 96 VAL A N 1
ATOM 715 C CA . VAL A 1 96 ? 4.944 -5.959 -12.515 1.00 81.06 96 VAL A CA 1
ATOM 716 C C . VAL A 1 96 ? 6.166 -5.101 -12.803 1.00 81.06 96 VAL A C 1
ATOM 718 O O . VAL A 1 96 ? 6.192 -3.905 -12.516 1.00 81.06 96 VAL A O 1
ATOM 721 N N . LEU A 1 97 ? 7.184 -5.711 -13.402 1.00 76.62 97 LEU A N 1
ATOM 722 C CA . LEU A 1 97 ? 8.374 -4.997 -13.854 1.00 76.62 97 LEU A CA 1
ATOM 723 C C . LEU A 1 97 ? 8.013 -3.991 -14.949 1.00 76.62 97 LEU A C 1
ATOM 725 O O . LEU A 1 97 ? 7.282 -4.335 -15.882 1.00 76.62 97 LEU A O 1
ATOM 729 N N . LEU A 1 98 ? 8.589 -2.785 -14.875 1.00 69.00 98 LEU A N 1
ATOM 730 C CA . LEU A 1 98 ? 8.377 -1.704 -15.848 1.00 69.00 98 LEU A CA 1
ATOM 731 C C . LEU A 1 98 ? 8.427 -2.206 -17.299 1.00 69.00 98 LEU A C 1
ATOM 733 O O . LEU A 1 98 ? 7.511 -1.965 -18.073 1.00 69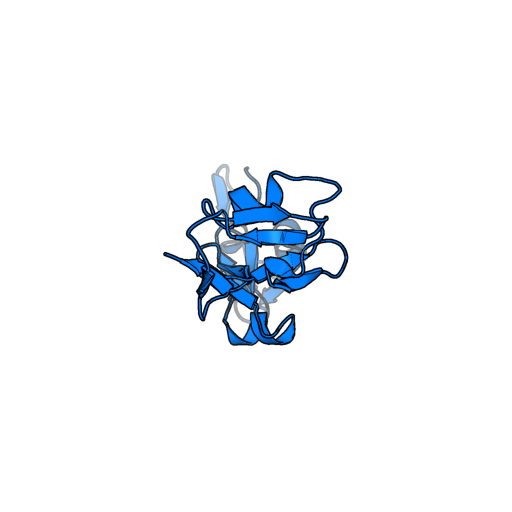.00 98 LEU A O 1
ATOM 737 N N . TYR A 1 99 ? 9.453 -2.968 -17.664 1.00 70.06 99 TYR A N 1
ATOM 738 C CA . TYR A 1 99 ? 9.680 -3.435 -19.039 1.00 70.06 99 TYR A CA 1
ATOM 739 C C . TYR A 1 99 ? 8.801 -4.608 -19.493 1.00 70.06 99 TYR A C 1
ATOM 741 O O . TYR A 1 99 ? 8.866 -5.020 -20.650 1.00 70.06 99 TYR A O 1
ATOM 749 N N . GLN A 1 100 ? 7.961 -5.144 -18.607 1.00 71.06 100 GLN A N 1
ATOM 750 C CA . GLN A 1 100 ? 6.889 -6.074 -18.971 1.00 71.06 100 GLN A CA 1
ATOM 751 C C . GLN A 1 100 ? 5.546 -5.360 -19.154 1.00 71.06 100 GLN A C 1
ATOM 753 O O . GLN A 1 100 ? 4.574 -5.982 -19.583 1.00 71.06 100 GLN A O 1
ATOM 758 N N . MET A 1 101 ? 5.481 -4.059 -18.857 1.00 75.19 101 MET A N 1
ATOM 759 C CA . MET A 1 101 ? 4.265 -3.280 -19.010 1.00 75.19 101 MET A CA 1
ATOM 760 C C . MET A 1 101 ? 3.988 -2.990 -20.480 1.00 75.19 101 MET A C 1
ATOM 762 O O . MET A 1 101 ? 4.814 -2.407 -21.187 1.00 75.19 101 MET A O 1
ATOM 766 N N . ASN A 1 102 ? 2.781 -3.351 -20.909 1.00 80.94 102 ASN A N 1
ATOM 767 C CA . ASN A 1 102 ? 2.264 -2.951 -22.202 1.00 80.94 102 ASN A CA 1
ATOM 768 C C . ASN A 1 102 ? 1.888 -1.460 -22.175 1.00 80.94 102 ASN A C 1
ATOM 770 O O . ASN A 1 102 ? 1.065 -1.029 -21.368 1.00 80.94 102 ASN A O 1
ATOM 774 N N . CYS A 1 103 ? 2.491 -0.681 -23.069 1.00 84.44 103 CYS A N 1
ATOM 775 C CA . CYS A 1 103 ? 2.273 0.760 -23.196 1.00 84.44 103 CYS A CA 1
ATOM 776 C C . CYS A 1 103 ? 1.470 1.149 -24.450 1.00 84.44 103 CYS A C 1
ATOM 778 O O . CYS A 1 103 ? 1.336 2.341 -24.733 1.00 84.44 103 CYS A O 1
ATOM 780 N N . SER A 1 104 ? 0.888 0.186 -25.181 1.00 83.50 104 SER A N 1
ATOM 781 C CA . SER A 1 104 ? 0.091 0.428 -26.397 1.00 83.50 104 SER A CA 1
ATOM 782 C C . SER A 1 104 ? -1.086 1.378 -26.168 1.00 83.50 104 SER A C 1
ATOM 784 O O . SER A 1 104 ? -1.447 2.144 -27.057 1.00 83.50 104 SER A O 1
ATOM 786 N N . SER A 1 105 ? -1.704 1.338 -24.984 1.00 80.00 105 SER A N 1
ATOM 787 C CA . SER A 1 105 ? -2.846 2.192 -24.630 1.00 80.00 105 SER A CA 1
ATOM 788 C C . SER A 1 105 ? -2.445 3.542 -24.033 1.00 80.00 105 SER A C 1
ATOM 790 O O . SER A 1 105 ? -3.263 4.461 -24.005 1.00 80.00 105 SER A O 1
ATOM 792 N N . ASN A 1 106 ? -1.212 3.676 -23.537 1.00 79.44 106 ASN A N 1
ATOM 793 C CA . ASN A 1 106 ? -0.715 4.896 -22.911 1.00 79.44 106 ASN A CA 1
ATOM 794 C C . ASN A 1 106 ? 0.819 4.949 -22.965 1.00 79.44 106 ASN A C 1
ATOM 796 O O . ASN A 1 106 ? 1.502 4.459 -22.069 1.00 79.44 106 ASN A O 1
ATOM 800 N N . ALA A 1 107 ? 1.366 5.599 -23.993 1.00 79.44 107 ALA A N 1
ATOM 801 C CA . ALA A 1 107 ? 2.814 5.686 -24.194 1.00 79.44 107 ALA A CA 1
ATOM 802 C C . ALA A 1 107 ? 3.553 6.445 -23.073 1.00 79.44 107 ALA A C 1
ATOM 804 O O . ALA A 1 107 ? 4.742 6.209 -22.854 1.00 79.44 107 ALA A O 1
ATOM 805 N N . SER A 1 108 ? 2.861 7.339 -22.359 1.00 82.19 108 SER A N 1
ATOM 806 C CA . SER A 1 108 ? 3.437 8.150 -21.281 1.00 82.19 108 SER A CA 1
ATOM 807 C C . SER A 1 108 ? 3.603 7.381 -19.973 1.00 82.19 108 SER A C 1
ATOM 809 O O . SER A 1 108 ? 4.289 7.867 -19.078 1.00 82.19 108 SER A O 1
ATOM 811 N N . ILE A 1 109 ? 3.009 6.188 -19.844 1.00 80.25 109 ILE A N 1
ATOM 812 C CA . ILE A 1 109 ? 3.078 5.419 -18.597 1.00 80.25 109 ILE A CA 1
ATOM 813 C C . ILE A 1 109 ? 4.514 5.039 -18.227 1.00 80.25 109 ILE A C 1
ATOM 815 O O . ILE A 1 109 ? 4.862 5.051 -17.053 1.00 80.25 109 ILE A O 1
ATOM 819 N N . CYS A 1 110 ? 5.367 4.806 -19.228 1.00 84.06 110 CYS A N 1
ATOM 820 C CA . CYS A 1 110 ? 6.780 4.518 -19.011 1.00 84.06 110 CYS A CA 1
ATOM 821 C C . CYS A 1 110 ? 7.504 5.735 -18.402 1.00 84.06 110 CYS A C 1
ATOM 823 O O . CYS A 1 110 ? 8.196 5.613 -17.397 1.00 84.06 110 CYS A O 1
ATOM 825 N N . GLU A 1 111 ? 7.280 6.933 -18.955 1.00 85.94 111 GLU A N 1
ATOM 826 C CA . GLU A 1 111 ? 7.962 8.169 -18.533 1.00 85.94 111 GLU A CA 1
ATOM 827 C C . GLU A 1 111 ? 7.550 8.660 -17.141 1.00 85.94 111 GLU A C 1
ATOM 829 O O . GLU A 1 111 ? 8.333 9.337 -16.478 1.00 85.94 111 GLU A O 1
ATOM 834 N N . ILE A 1 112 ? 6.332 8.326 -16.700 1.00 76.56 112 ILE A N 1
ATOM 835 C CA . ILE A 1 112 ? 5.856 8.613 -15.337 1.00 76.56 112 ILE A CA 1
ATOM 836 C C . ILE A 1 112 ? 6.672 7.832 -14.304 1.00 76.56 112 ILE A C 1
ATOM 838 O O . ILE A 1 112 ? 6.935 8.337 -13.216 1.00 76.56 112 ILE A O 1
ATOM 842 N N . VAL A 1 113 ? 7.039 6.598 -14.642 1.00 71.75 113 VAL A N 1
ATOM 843 C CA . VAL A 1 113 ? 7.699 5.664 -13.728 1.00 71.75 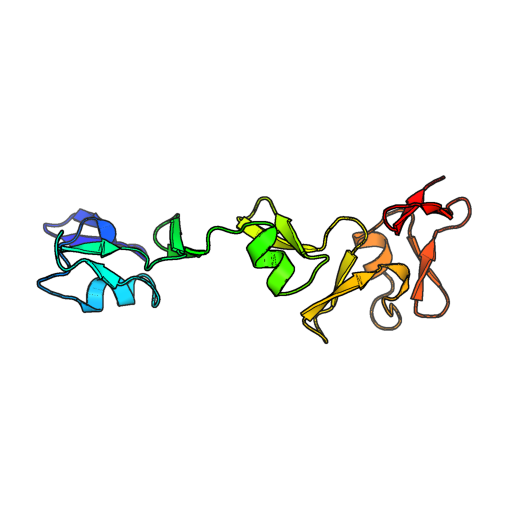113 VAL A CA 1
ATOM 844 C C . VAL A 1 113 ? 9.201 5.880 -13.743 1.00 71.75 113 VAL A C 1
ATOM 846 O O . VAL A 1 113 ? 9.832 5.950 -12.694 1.00 71.75 113 VAL A O 1
ATOM 849 N N . ASP A 1 114 ? 9.764 6.015 -14.940 1.00 81.56 114 ASP A N 1
ATOM 850 C CA . ASP A 1 114 ? 11.167 6.327 -15.125 1.00 81.56 114 ASP A CA 1
ATOM 851 C C . ASP A 1 114 ? 11.313 7.368 -16.243 1.00 81.56 114 ASP A C 1
ATOM 853 O O . ASP A 1 114 ? 11.006 7.064 -17.406 1.00 81.56 114 ASP A O 1
ATOM 857 N N . PRO A 1 115 ? 11.822 8.577 -15.939 1.00 87.12 115 PRO A N 1
ATOM 858 C CA . PRO A 1 115 ? 11.977 9.643 -16.926 1.00 87.12 115 PRO A CA 1
ATOM 859 C C . PRO A 1 115 ? 12.938 9.273 -18.070 1.00 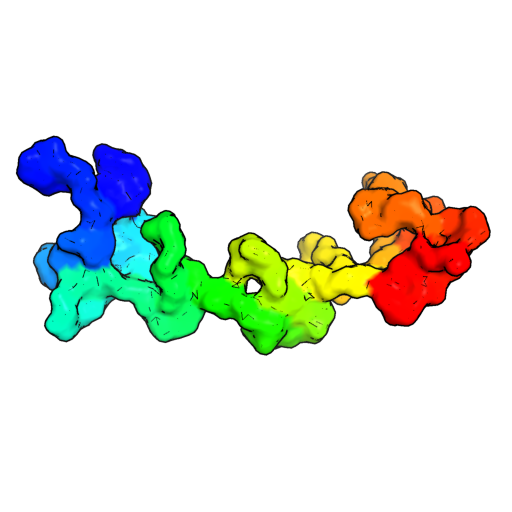87.12 115 PRO A C 1
ATOM 861 O O . PRO A 1 115 ? 12.874 9.871 -19.152 1.00 87.12 115 PRO A O 1
ATOM 864 N N . ASN A 1 116 ? 13.801 8.274 -17.868 1.00 90.19 116 ASN A N 1
ATOM 865 C CA . ASN A 1 116 ? 14.735 7.733 -18.850 1.00 90.19 116 ASN A CA 1
ATOM 866 C C . ASN A 1 116 ? 14.166 6.532 -19.627 1.00 90.19 116 ASN A C 1
ATOM 868 O O . ASN A 1 116 ? 14.864 5.970 -20.472 1.00 90.19 116 ASN A O 1
ATOM 872 N N . SER A 1 117 ? 12.912 6.140 -19.396 1.00 88.88 117 SER A N 1
ATOM 873 C CA . SER A 1 117 ? 12.226 5.090 -20.157 1.00 88.88 117 SER A CA 1
ATOM 874 C C . SER A 1 117 ? 11.219 5.665 -21.162 1.00 88.88 117 SER A C 1
ATOM 876 O O . SER A 1 117 ? 10.854 6.835 -21.102 1.00 88.88 117 SER A O 1
ATOM 878 N N . ARG A 1 118 ? 10.806 4.866 -22.148 1.00 90.75 118 ARG A N 1
ATOM 879 C CA . ARG A 1 118 ? 9.795 5.203 -23.163 1.00 90.75 118 ARG A CA 1
ATOM 880 C C . ARG A 1 118 ? 9.100 3.941 -23.675 1.00 90.75 118 ARG A C 1
ATOM 882 O O . ARG A 1 118 ? 9.622 2.842 -23.521 1.00 90.75 118 ARG A O 1
ATOM 889 N N . CYS A 1 119 ? 7.978 4.104 -24.364 1.00 90.19 119 CYS A N 1
ATOM 890 C CA . CYS A 1 119 ? 7.325 3.001 -25.065 1.00 90.19 119 CYS A CA 1
ATOM 891 C C . CYS A 1 119 ? 8.117 2.594 -26.328 1.00 90.19 119 CYS A C 1
ATOM 893 O O . CYS A 1 119 ? 8.394 3.435 -27.188 1.00 90.19 119 CYS A O 1
ATOM 895 N N . ILE A 1 120 ? 8.504 1.320 -26.438 1.00 87.81 120 ILE A N 1
ATOM 896 C CA . ILE A 1 120 ? 9.261 0.720 -27.547 1.00 87.81 120 ILE 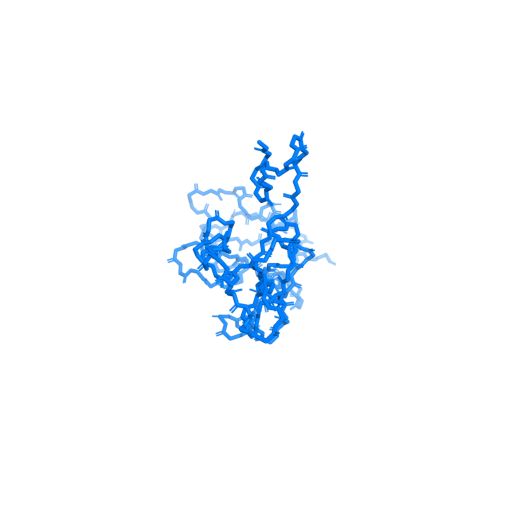A CA 1
ATOM 897 C C . ILE A 1 120 ? 8.605 -0.614 -27.909 1.00 87.81 120 ILE A C 1
ATOM 899 O O . ILE A 1 120 ? 8.633 -1.548 -27.117 1.00 87.81 120 ILE A O 1
ATOM 903 N N . ASN A 1 121 ? 8.062 -0.728 -29.126 1.00 86.62 121 ASN A N 1
ATOM 904 C CA . ASN A 1 121 ? 7.377 -1.943 -29.594 1.00 86.62 121 ASN A CA 1
ATOM 905 C C . ASN A 1 121 ? 6.323 -2.443 -28.590 1.00 86.62 121 ASN A C 1
ATOM 907 O O . ASN A 1 121 ? 6.364 -3.597 -28.172 1.00 86.62 121 ASN A O 1
ATOM 911 N N . ASP A 1 122 ? 5.424 -1.547 -28.175 1.00 87.88 122 ASP A N 1
ATOM 912 C CA . ASP A 1 122 ? 4.324 -1.831 -27.243 1.00 87.88 122 ASP A CA 1
ATOM 913 C C . ASP A 1 122 ? 4.727 -2.184 -25.803 1.00 87.88 122 ASP A C 1
ATOM 915 O O . ASP A 1 122 ? 3.850 -2.414 -24.974 1.00 87.88 122 ASP A O 1
ATOM 919 N N . LEU A 1 123 ? 6.020 -2.153 -25.467 1.00 85.56 123 LEU A N 1
ATOM 920 C CA . LEU A 1 123 ? 6.533 -2.378 -24.114 1.00 85.56 123 LEU A CA 1
ATOM 921 C C . LEU A 1 123 ? 7.370 -1.195 -23.630 1.00 85.56 123 LEU A C 1
ATOM 923 O O . LEU A 1 123 ? 8.005 -0.499 -24.423 1.00 85.56 123 LEU A O 1
ATOM 927 N N . CYS A 1 124 ? 7.406 -0.952 -22.322 1.00 86.31 124 CYS A N 1
ATOM 928 C CA . CYS A 1 124 ? 8.328 0.047 -21.791 1.00 86.31 124 CYS A CA 1
ATOM 929 C C . CYS A 1 124 ? 9.786 -0.421 -21.929 1.00 86.31 124 CYS A C 1
ATOM 931 O O . CYS A 1 124 ? 10.129 -1.567 -21.652 1.00 86.31 124 CYS A O 1
ATOM 933 N N . GLY A 1 125 ? 10.670 0.481 -22.343 1.00 87.69 125 GLY A N 1
ATOM 934 C CA . GLY A 1 125 ? 12.100 0.224 -22.475 1.00 87.69 125 GLY A CA 1
ATOM 935 C C . GLY A 1 125 ? 12.923 1.501 -22.349 1.00 87.69 125 GLY A C 1
ATOM 936 O O . GLY A 1 125 ? 12.389 2.608 -22.377 1.00 87.69 125 GLY A O 1
ATOM 937 N N . CYS A 1 126 ? 14.239 1.370 -22.204 1.00 90.12 126 CYS A N 1
ATOM 938 C CA . CYS A 1 126 ? 15.101 2.526 -21.968 1.00 90.12 126 CYS A CA 1
ATOM 939 C C . CYS A 1 126 ? 15.264 3.425 -23.201 1.00 90.12 126 CYS A C 1
ATOM 941 O O . CYS A 1 126 ? 15.342 2.965 -24.346 1.00 90.12 126 CYS A O 1
ATOM 943 N N . LYS A 1 127 ? 15.320 4.742 -22.965 1.00 91.56 127 LYS A N 1
ATOM 944 C CA . LYS A 1 127 ? 15.710 5.732 -23.975 1.00 91.56 127 LYS A CA 1
ATOM 945 C C . LYS A 1 127 ? 17.141 5.443 -24.441 1.00 91.56 127 LYS A C 1
ATOM 947 O O . LYS A 1 127 ? 17.934 4.813 -23.747 1.00 91.56 127 LYS A O 1
ATOM 952 N N . ALA A 1 128 ? 17.472 5.897 -25.647 1.00 91.19 128 ALA A N 1
ATOM 953 C CA . ALA A 1 128 ? 18.814 5.713 -26.189 1.00 91.19 128 ALA A CA 1
ATOM 954 C C . ALA A 1 128 ? 19.865 6.330 -25.249 1.00 91.19 128 ALA A C 1
ATOM 956 O O . ALA A 1 128 ? 19.692 7.460 -24.799 1.00 91.19 128 ALA A O 1
ATOM 957 N N . GLY A 1 129 ? 20.940 5.586 -24.975 1.00 90.38 129 GLY A N 1
ATOM 958 C CA . GLY A 1 129 ? 21.973 5.986 -24.013 1.00 90.38 129 GLY A CA 1
ATOM 959 C C . GLY A 1 129 ? 21.720 5.530 -22.573 1.00 90.38 129 GLY A C 1
ATOM 960 O O . GLY A 1 129 ? 22.538 5.828 -21.718 1.00 90.38 129 GLY A O 1
ATOM 961 N N . TYR A 1 130 ? 20.633 4.798 -22.316 1.00 91.69 130 TYR A N 1
ATOM 962 C CA . TYR A 1 130 ? 20.338 4.195 -21.020 1.00 91.69 130 TYR A CA 1
ATOM 963 C C . TYR A 1 130 ? 20.184 2.679 -21.157 1.00 91.69 130 TYR A C 1
ATOM 965 O O . TYR A 1 130 ? 19.712 2.177 -22.181 1.00 91.69 130 TYR A O 1
ATOM 973 N N . SER A 1 131 ? 20.562 1.956 -20.109 1.00 88.94 131 SER A N 1
ATOM 974 C CA . SER A 1 131 ? 20.439 0.504 -19.982 1.00 88.94 131 SER A CA 1
ATOM 975 C C . SER A 1 131 ? 19.650 0.145 -18.726 1.00 88.94 131 SER A C 1
ATOM 977 O O . SER A 1 131 ? 19.588 0.923 -17.776 1.00 88.94 131 SER A O 1
ATOM 979 N N . ILE A 1 132 ? 19.043 -1.044 -18.719 1.00 84.12 132 ILE A N 1
ATOM 980 C CA . ILE A 1 132 ? 18.318 -1.548 -17.549 1.00 84.12 132 ILE A CA 1
ATOM 981 C C . ILE A 1 132 ? 19.330 -1.849 -16.438 1.00 84.12 132 ILE A C 1
ATOM 983 O O . ILE A 1 132 ? 20.230 -2.672 -16.612 1.00 84.12 132 ILE A O 1
ATOM 987 N N . GLY A 1 133 ? 19.174 -1.161 -15.312 1.00 81.56 133 GLY A N 1
ATOM 988 C CA . GLY A 1 133 ? 19.934 -1.366 -14.089 1.00 81.56 133 GLY A CA 1
ATOM 989 C C . GLY A 1 133 ? 19.391 -2.511 -13.224 1.00 81.56 133 GLY A C 1
ATOM 990 O O . GLY A 1 133 ? 18.361 -3.109 -13.542 1.00 81.56 133 GLY A O 1
ATOM 991 N N . PRO A 1 134 ? 20.068 -2.816 -12.103 1.00 72.12 134 PRO A N 1
ATOM 992 C CA . PRO A 1 134 ? 19.700 -3.915 -11.205 1.00 72.12 134 PRO A CA 1
ATOM 993 C C . PRO A 1 134 ? 18.310 -3.747 -10.575 1.00 72.12 134 PRO A C 1
ATOM 995 O O . PRO A 1 134 ? 17.610 -4.736 -10.383 1.00 72.12 134 PRO A O 1
ATOM 998 N N . ASP A 1 135 ? 17.878 -2.505 -10.347 1.00 73.44 135 ASP A N 1
ATOM 999 C CA . ASP A 1 135 ? 16.552 -2.175 -9.809 1.00 73.44 135 ASP A CA 1
ATOM 1000 C C . ASP A 1 135 ? 15.524 -1.924 -10.911 1.00 73.44 135 ASP A C 1
ATOM 1002 O O . ASP A 1 135 ? 14.507 -1.280 -10.694 1.00 73.44 135 ASP A O 1
ATOM 1006 N N . SER A 1 136 ? 15.783 -2.405 -12.129 1.00 74.31 136 SER A N 1
ATOM 1007 C CA . SER A 1 136 ? 14.841 -2.294 -13.247 1.00 74.31 136 SER A CA 1
ATOM 1008 C C . SER A 1 136 ? 14.588 -0.870 -13.762 1.00 74.31 136 SER A C 1
ATOM 1010 O O . SER A 1 136 ? 13.705 -0.666 -14.594 1.00 74.31 136 SER A O 1
ATOM 1012 N N . LEU A 1 137 ? 15.401 0.088 -13.313 1.00 80.81 137 LEU A N 1
ATOM 1013 C CA . LEU A 1 137 ? 15.421 1.480 -13.756 1.00 80.81 137 LEU A CA 1
ATOM 1014 C C . LEU A 1 137 ? 16.428 1.688 -14.895 1.00 80.81 137 LEU A C 1
ATOM 1016 O O . LEU A 1 137 ? 17.446 1.001 -14.987 1.00 80.81 137 LEU A O 1
ATOM 1020 N N . CYS A 1 138 ? 16.159 2.657 -15.756 1.00 86.56 138 CYS A N 1
ATOM 1021 C CA . CYS A 1 138 ? 17.002 3.071 -16.862 1.00 86.56 138 CYS A CA 1
ATOM 1022 C C . CYS A 1 138 ? 18.111 4.005 -16.368 1.00 86.56 138 CYS A C 1
ATOM 1024 O O . CYS A 1 138 ? 17.893 5.179 -16.053 1.00 86.56 138 CYS A O 1
ATOM 1026 N N . ILE A 1 139 ? 19.328 3.468 -16.347 1.00 88.12 139 ILE A N 1
ATOM 1027 C CA . ILE A 1 139 ? 20.549 4.138 -15.886 1.00 88.12 139 ILE A CA 1
ATOM 1028 C C . ILE A 1 139 ? 21.535 4.318 -17.047 1.00 88.12 139 ILE A C 1
ATOM 1030 O O . ILE A 1 139 ? 21.467 3.585 -18.032 1.00 88.12 139 ILE A O 1
ATOM 1034 N N . ASN A 1 140 ? 22.410 5.320 -16.955 1.00 87.69 140 ASN A N 1
ATOM 1035 C CA . ASN A 1 140 ? 23.451 5.615 -17.951 1.00 87.69 140 ASN A CA 1
ATOM 1036 C C . ASN A 1 140 ? 24.756 4.906 -17.576 1.00 87.69 140 ASN A C 1
ATOM 1038 O O . ASN A 1 140 ? 25.171 5.081 -16.407 1.00 87.69 140 ASN A O 1
#

Foldseek 3Di:
DPQQWDADPNDTDGLQPDQCVVPQCSLCSREVQWGQDPVVSGIDHPPQFDDDPSYTDGQQAQVVLVVQPVQWGQDPVSDTAGHQQWHQDPVVRYTHGQQVDFCPPPQCPLCVRAVQWTQDPRGIDGDPPFDQDPSSYTDD

pLDDT: mean 79.72, std 7.15, range [61.59, 91.69]

Secondary structure (DSSP, 8-state):
--TTEEEETTEEEEGGGSBTTS-THHHHHH-TT-EE-TTT-BEEPPTTEEEETTEEEE---HHHHHHH-TTEEEETTTEEEEPTTEEEETTTTEEEEGGGSB-TT-TTHHHHH-TTEEEETTEEEEPTT-EE-TTS-EE-

Sequence (140 aa):
CRHGYKMNGGQCISVWDLNCLTEPSICKEMDVRAECDADTGMCVCPDTYIQKNNTCITECTNESCQVLDINSVCGDANMCSCRDGFIHDNATNICVLLYQMNCSSNASICEIVDPNSRCINDLCGCKAGYSIGPDSLCIN

Organism: Owenia fusiformis (NCBI:txid6347)